Protein AF-A0A656K236-F1 (afdb_monomer)

Organism: NCBI:txid1194405

Sequence (63 aa):
YTATPMNSRPEVAEQVKIFEQTTPMGRMASVDEMVGPAVFLVSQASSFCTGVDLLVDGGFVCW

Nearest PDB structures (foldseek):
  4bms-assembly1_A  TM=8.492E-01  e=1.591E-02  Ralstonia sp. DSMZ 6428
  3tzq-assembly1_B  TM=8.960E-01  e=1.205E-01  Mycobacterium marinum M
  7umy-assembly2_D-4  TM=8.603E-01  e=1.373E-01  Acinetobacter baumannii ATCC 19606 = CIP 70.34 = JCM 6841
  2foi-assembly1_C  TM=8.551E-01  e=1.466E-01  Plasmodium falciparum 3D7
  2p91-assembly1_B  TM=8.460E-01  e=8.005E-01  Aquifex aeolicus VF5

Radius of gyration: 13.8 Å; Cα contacts (8 Å, |Δi|>4): 57; chains: 1; bounding box: 25×18×42 Å

Secondary structure (DSSP, 8-state):
-B--TTTTSGGGHHHHHHHHHHSTTSSPBPGGGGHHHHHHHHSGGGTT--S-----STTSS--

Solvent-accessible surface area (backbone atoms only — not comparable to full-atom values): 3988 Å² total; per-residue (Å²): 102,56,63,40,80,84,54,69,35,80,93,40,45,69,59,49,53,52,41,19,73,63,14,75,68,57,48,62,38,59,66,70,70,52,49,61,61,51,50,43,65,75,36,80,88,29,75,83,72,70,98,74,84,84,87,87,53,59,43,52,92,64,124

InterPro domains:
  IPR002347 Short-chain dehydrogenase/reductase SDR [PF13561] (2-60)
  IPR036291 NAD(P)-binding domain superfamily [SSF51735] (2-62)

Foldseek 3Di:
DADDPVCPDPVNVVVLCVLLCQQPVSHHHYPVLVVVVVCCCPDCVCVPVPPDDDDSRSQNPHD

pLDDT: mean 95.71, std 4.02, range [72.12, 98.69]

Structure (mmCIF, N/CA/C/O backbone):
data_AF-A0A656K236-F1
#
_entry.id   AF-A0A656K236-F1
#
loop_
_atom_site.group_PDB
_atom_site.id
_atom_site.type_symbol
_atom_site.label_atom_id
_atom_site.label_alt_id
_atom_site.label_comp_id
_atom_site.label_asym_id
_atom_site.label_entity_id
_atom_site.label_seq_id
_atom_site.pdbx_PDB_ins_code
_atom_site.Cartn_x
_atom_site.Cartn_y
_atom_site.Cartn_z
_atom_site.occupancy
_atom_site.B_iso_or_equiv
_atom_site.auth_seq_id
_atom_site.auth_comp_id
_atom_site.auth_asym_id
_atom_site.auth_atom_id
_atom_site.pdbx_PDB_model_num
ATOM 1 N N . TYR A 1 1 ? 3.906 1.725 -7.821 1.00 84.38 1 TYR A N 1
ATOM 2 C CA . TYR A 1 1 ? 4.716 0.571 -8.269 1.00 84.38 1 TYR A CA 1
ATOM 3 C C . TYR A 1 1 ? 3.877 -0.717 -8.266 1.00 84.38 1 TYR A C 1
ATOM 5 O O . TYR A 1 1 ? 4.326 -1.740 -7.774 1.00 84.38 1 TYR A O 1
ATOM 13 N N . THR A 1 2 ? 2.650 -0.703 -8.814 1.00 95.00 2 THR A N 1
ATOM 14 C CA . THR A 1 2 ? 1.727 -1.864 -8.757 1.00 95.00 2 THR A CA 1
ATOM 15 C C . THR A 1 2 ? 1.186 -2.181 -10.146 1.00 95.00 2 THR A C 1
ATOM 17 O O . THR A 1 2 ? 0.749 -1.271 -10.852 1.00 95.00 2 THR A O 1
ATOM 20 N N . ALA A 1 3 ? 1.206 -3.447 -10.548 1.00 94.75 3 ALA A N 1
ATOM 21 C CA . ALA A 1 3 ? 0.741 -3.910 -11.849 1.00 94.75 3 ALA A CA 1
ATOM 22 C C . ALA A 1 3 ? -0.796 -3.964 -11.886 1.00 94.75 3 ALA A C 1
ATOM 24 O O . ALA A 1 3 ? -1.421 -4.947 -11.499 1.00 94.75 3 ALA A O 1
ATOM 25 N N . THR A 1 4 ? -1.412 -2.875 -12.339 1.00 95.75 4 THR A N 1
ATOM 26 C CA . THR A 1 4 ? -2.863 -2.747 -12.535 1.00 95.75 4 THR A CA 1
ATOM 27 C C . THR A 1 4 ? -3.155 -2.388 -13.991 1.00 95.75 4 THR A C 1
ATOM 29 O O . THR A 1 4 ? -2.270 -1.856 -14.662 1.00 95.75 4 THR A O 1
ATOM 32 N N . PRO A 1 5 ? -4.400 -2.543 -14.482 1.00 96.06 5 PRO A N 1
ATOM 33 C CA . PRO A 1 5 ? -4.766 -2.080 -15.822 1.00 96.06 5 PRO A CA 1
ATOM 34 C C . PRO A 1 5 ? -4.481 -0.590 -16.075 1.00 96.06 5 PRO A C 1
ATOM 36 O O . PRO A 1 5 ? -4.245 -0.191 -17.212 1.00 96.06 5 PRO A O 1
ATOM 39 N N . MET A 1 6 ? -4.477 0.242 -15.025 1.00 95.31 6 MET A N 1
ATOM 40 C CA . MET A 1 6 ? -4.094 1.655 -15.120 1.00 95.31 6 MET A CA 1
ATOM 41 C C . MET A 1 6 ? -2.613 1.819 -15.482 1.00 95.31 6 MET A C 1
ATOM 43 O O . MET A 1 6 ? -2.275 2.699 -16.267 1.00 95.31 6 MET A O 1
ATOM 47 N N . ASN A 1 7 ? -1.757 0.940 -14.957 1.00 94.69 7 ASN A N 1
ATOM 48 C CA . ASN A 1 7 ? -0.312 0.960 -15.173 1.00 94.69 7 ASN A CA 1
ATOM 49 C C . ASN A 1 7 ? 0.145 0.067 -16.338 1.00 94.69 7 ASN A C 1
ATOM 51 O O . ASN A 1 7 ? 1.319 0.067 -16.679 1.00 94.69 7 ASN A O 1
ATOM 55 N N . SER A 1 8 ? -0.764 -0.673 -16.976 1.00 91.69 8 SER A N 1
ATOM 56 C CA . SER A 1 8 ? -0.477 -1.463 -18.184 1.00 91.69 8 SER A CA 1
ATOM 57 C C . SER A 1 8 ? -0.668 -0.676 -19.486 1.00 91.69 8 SER A C 1
ATOM 59 O O . SER A 1 8 ? -0.563 -1.247 -20.571 1.00 91.69 8 SER A O 1
ATOM 61 N N . ARG A 1 9 ? -0.997 0.618 -19.405 1.00 95.38 9 ARG A N 1
ATOM 62 C CA . ARG A 1 9 ? -1.249 1.443 -20.589 1.00 95.38 9 ARG A CA 1
ATOM 63 C C . ARG A 1 9 ? 0.056 1.779 -21.321 1.00 95.38 9 ARG A C 1
ATOM 65 O O . ARG A 1 9 ? 1.063 2.034 -20.658 1.00 95.38 9 ARG A O 1
ATOM 72 N N . PRO A 1 10 ? 0.054 1.855 -22.665 1.00 96.12 10 PRO A N 1
ATOM 73 C CA . PRO A 1 10 ? 1.255 2.194 -23.428 1.00 96.12 10 PRO A CA 1
ATOM 74 C C . PRO A 1 10 ? 1.874 3.534 -23.018 1.00 96.12 10 PRO A C 1
ATOM 76 O O . PRO A 1 10 ? 3.095 3.655 -22.987 1.00 96.12 10 PRO A O 1
ATOM 79 N N . GLU A 1 11 ? 1.045 4.519 -22.652 1.00 97.06 11 GLU A N 1
ATOM 80 C CA . GLU A 1 11 ? 1.513 5.861 -22.277 1.00 97.06 11 GLU A CA 1
ATOM 81 C C . GLU A 1 11 ? 2.425 5.872 -21.039 1.00 97.06 11 GLU A C 1
ATOM 83 O O . GLU A 1 11 ? 3.238 6.780 -20.889 1.00 97.06 11 GLU A O 1
ATOM 88 N N . VAL A 1 12 ? 2.302 4.873 -20.158 1.00 95.38 12 VAL A N 1
ATOM 89 C CA . VAL A 1 12 ? 3.027 4.810 -18.877 1.00 95.38 12 VAL A CA 1
ATOM 90 C C . VAL A 1 12 ? 4.114 3.733 -18.856 1.00 95.38 12 VAL A C 1
ATOM 92 O O . VAL A 1 12 ? 4.762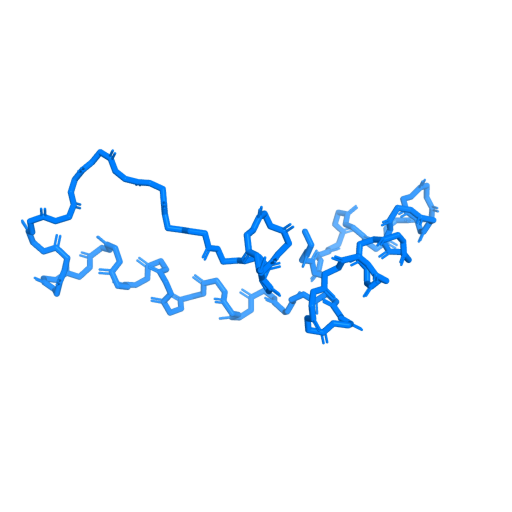 3.530 -17.831 1.00 95.38 12 VAL A O 1
ATOM 95 N N . ALA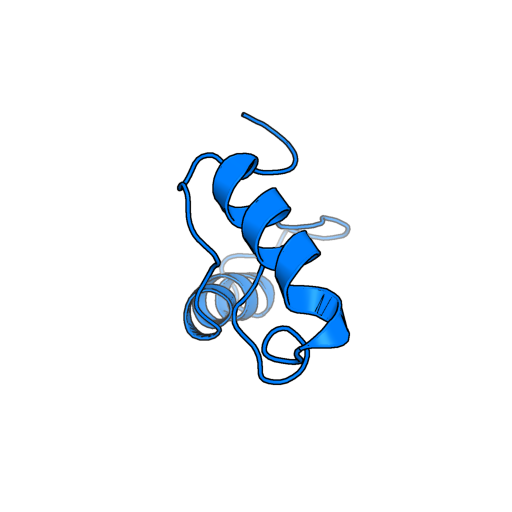 A 1 13 ? 4.365 3.06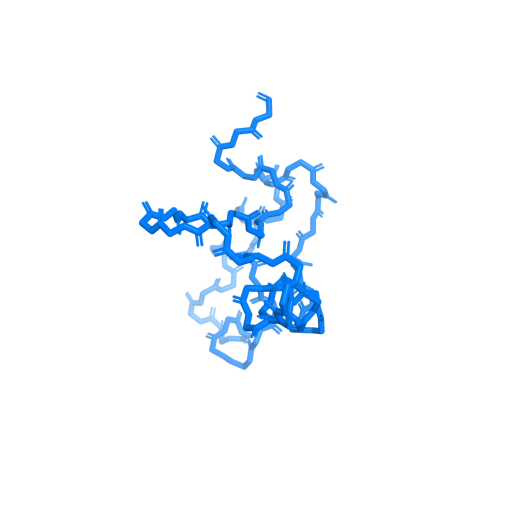0 -19.983 1.00 95.31 13 ALA A N 1
ATOM 96 C CA . ALA A 1 13 ? 5.304 1.940 -20.062 1.00 95.31 13 ALA A CA 1
ATOM 97 C C . ALA A 1 13 ? 6.735 2.311 -19.627 1.00 95.31 13 ALA A C 1
ATOM 99 O O . ALA A 1 13 ? 7.386 1.541 -18.922 1.00 95.31 13 ALA A O 1
ATOM 100 N N . GLU A 1 14 ? 7.222 3.501 -19.991 1.00 96.56 14 GLU A N 1
ATOM 101 C CA . GLU A 1 14 ? 8.550 3.959 -19.557 1.00 96.56 14 GLU A CA 1
ATOM 102 C C . GLU A 1 14 ? 8.600 4.251 -18.051 1.00 96.56 14 GLU A C 1
ATOM 104 O O . GLU A 1 14 ? 9.588 3.934 -17.393 1.00 96.56 14 GLU A O 1
ATOM 109 N N . GLN A 1 15 ? 7.516 4.770 -17.463 1.00 95.06 15 GLN A N 1
ATOM 110 C CA . GLN A 1 15 ? 7.440 4.973 -16.011 1.00 95.06 15 GLN A CA 1
ATOM 111 C C . GLN A 1 15 ? 7.452 3.644 -15.253 1.00 95.06 15 GLN A C 1
ATOM 113 O O . GLN A 1 15 ? 8.089 3.550 -14.208 1.00 95.06 15 GLN A O 1
ATOM 118 N N . VAL A 1 16 ? 6.805 2.603 -15.787 1.00 95.62 16 VAL A N 1
ATOM 119 C CA . VAL A 1 16 ? 6.852 1.254 -15.201 1.00 95.62 16 VAL A CA 1
ATOM 120 C C . VAL A 1 16 ? 8.286 0.732 -15.147 1.00 95.62 16 VAL A C 1
ATOM 122 O O . VAL A 1 16 ? 8.713 0.284 -14.088 1.00 95.62 16 VAL A O 1
ATOM 125 N N . LYS A 1 17 ? 9.059 0.868 -16.231 1.00 95.56 17 LYS A N 1
ATOM 126 C CA . LYS A 1 17 ? 10.474 0.459 -16.243 1.00 95.56 17 LYS A CA 1
ATOM 127 C C . LYS A 1 17 ? 11.305 1.220 -15.212 1.00 95.56 17 LYS A C 1
ATOM 129 O O . LYS A 1 17 ? 12.133 0.619 -14.535 1.00 95.56 17 LYS A O 1
ATOM 134 N N . ILE A 1 18 ? 11.079 2.531 -15.078 1.00 95.62 18 ILE A N 1
ATOM 135 C CA . ILE A 1 18 ? 11.759 3.348 -14.062 1.00 95.62 18 ILE A CA 1
ATOM 136 C C . ILE A 1 18 ? 11.450 2.799 -12.670 1.00 95.62 18 ILE A C 1
ATOM 138 O O . ILE A 1 18 ? 12.370 2.589 -11.883 1.00 95.62 18 ILE A O 1
ATOM 142 N N . PHE A 1 19 ? 10.180 2.525 -12.375 1.00 95.12 19 PHE A N 1
ATOM 143 C CA . PHE A 1 19 ? 9.776 1.957 -11.093 1.00 95.12 19 PHE A CA 1
ATOM 144 C C . PHE A 1 19 ? 10.413 0.592 -10.833 1.00 95.12 19 PHE A C 1
ATOM 146 O O . PHE A 1 19 ? 10.974 0.393 -9.765 1.00 95.12 19 PHE A O 1
ATOM 153 N N . GLU A 1 20 ? 10.428 -0.317 -11.806 1.00 95.06 20 GLU A N 1
ATOM 154 C CA . GLU A 1 20 ? 11.090 -1.620 -11.650 1.00 95.06 20 GLU A CA 1
ATOM 155 C C . GLU A 1 20 ? 12.589 -1.491 -11.356 1.00 95.06 20 GLU A C 1
ATOM 157 O O . GLU A 1 20 ? 13.114 -2.241 -10.542 1.00 95.06 20 GLU A O 1
ATOM 162 N N . GLN A 1 21 ? 13.274 -0.527 -11.976 1.00 95.88 21 GLN A N 1
ATOM 163 C CA . GLN A 1 21 ? 14.711 -0.307 -11.776 1.00 95.88 21 GLN A CA 1
ATOM 164 C C . GLN A 1 21 ? 15.053 0.370 -10.447 1.00 95.88 21 GLN A C 1
ATOM 166 O O . GLN A 1 21 ? 16.147 0.174 -9.921 1.00 95.88 21 GLN A O 1
ATOM 171 N N . THR A 1 22 ? 14.155 1.211 -9.939 1.00 94.44 22 THR A N 1
ATOM 172 C CA . THR A 1 22 ? 14.404 2.050 -8.757 1.00 94.44 22 THR A CA 1
ATOM 173 C C . THR A 1 22 ? 13.745 1.514 -7.489 1.00 94.44 22 THR A C 1
ATOM 175 O O . THR A 1 22 ? 14.111 1.936 -6.399 1.00 94.44 22 THR A O 1
ATOM 178 N N . THR A 1 23 ? 12.828 0.552 -7.599 1.00 95.94 23 THR A N 1
ATOM 179 C CA . THR A 1 23 ? 12.318 -0.219 -6.463 1.00 95.94 23 THR A CA 1
ATOM 180 C C . THR A 1 23 ? 13.312 -1.334 -6.090 1.00 95.94 23 THR A C 1
ATOM 182 O O . THR A 1 23 ? 13.653 -2.138 -6.958 1.00 95.94 23 THR A O 1
ATOM 185 N N . PRO A 1 24 ? 13.718 -1.489 -4.814 1.00 96.25 24 PRO A N 1
ATOM 186 C CA . PRO A 1 24 ? 14.623 -2.555 -4.357 1.00 96.25 24 PRO A CA 1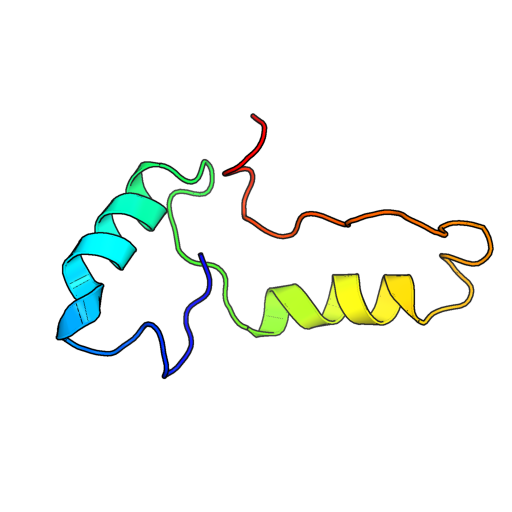
ATOM 187 C C . PRO A 1 24 ? 14.295 -3.968 -4.785 1.00 96.25 24 PRO A C 1
ATOM 189 O O . PRO A 1 24 ? 15.187 -4.752 -5.102 1.00 96.25 24 PRO A O 1
ATOM 192 N N . MET A 1 25 ? 13.012 -4.306 -4.792 1.00 96.19 25 MET A N 1
ATOM 193 C CA . MET A 1 25 ? 12.573 -5.633 -5.203 1.00 96.19 25 MET A CA 1
ATOM 194 C C . MET A 1 25 ? 12.731 -5.889 -6.710 1.00 96.19 25 MET A C 1
ATOM 196 O O . MET A 1 25 ? 12.503 -7.015 -7.146 1.00 96.19 25 MET A O 1
ATOM 200 N N . GLY A 1 26 ? 13.108 -4.883 -7.508 1.00 95.81 26 GLY A N 1
ATOM 201 C CA . GLY A 1 26 ? 13.410 -5.034 -8.932 1.00 95.81 26 GLY A CA 1
ATOM 202 C C . GLY A 1 26 ? 12.190 -5.336 -9.805 1.00 95.81 26 GLY A C 1
ATOM 203 O O . GLY A 1 26 ? 12.337 -5.851 -10.911 1.00 95.81 26 GLY A O 1
ATOM 204 N N . ARG A 1 27 ? 10.976 -5.115 -9.285 1.00 96.06 27 ARG A N 1
ATOM 205 C CA . ARG A 1 27 ? 9.715 -5.478 -9.941 1.00 96.06 27 ARG A CA 1
ATOM 206 C C . ARG A 1 27 ? 8.563 -4.598 -9.481 1.00 96.06 27 ARG A C 1
ATOM 208 O O . ARG A 1 27 ? 8.579 -4.057 -8.376 1.00 96.06 27 ARG A O 1
ATOM 215 N N . MET A 1 28 ? 7.507 -4.568 -10.284 1.00 96.38 28 MET A N 1
ATOM 216 C CA . MET A 1 28 ? 6.201 -4.088 -9.842 1.00 96.38 28 MET A CA 1
ATOM 217 C C . MET A 1 28 ? 5.565 -5.073 -8.848 1.00 96.38 28 MET A C 1
ATOM 219 O O . MET A 1 28 ? 5.719 -6.295 -8.957 1.00 96.38 28 MET A O 1
ATOM 223 N N . ALA A 1 29 ? 4.809 -4.542 -7.890 1.00 97.06 29 ALA A N 1
ATOM 224 C CA . ALA A 1 29 ? 3.969 -5.335 -7.003 1.00 97.06 29 ALA A CA 1
ATOM 225 C C . ALA A 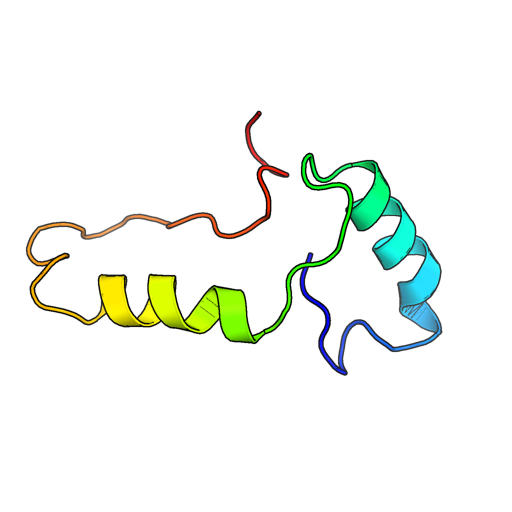1 29 ? 2.753 -5.907 -7.753 1.00 97.06 29 ALA A C 1
ATOM 227 O O . ALA A 1 29 ? 2.176 -5.236 -8.615 1.00 97.06 29 ALA A O 1
ATOM 228 N N . 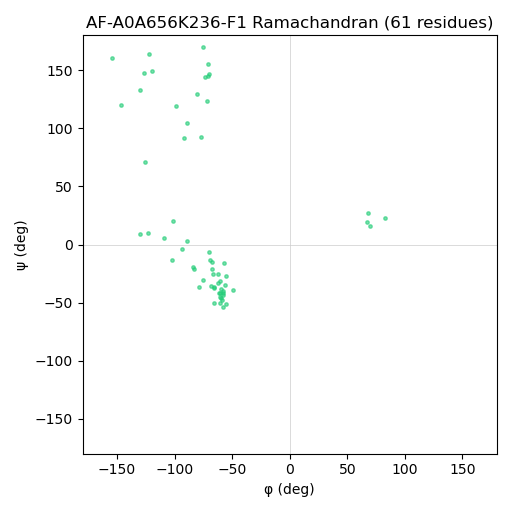SER A 1 30 ? 2.323 -7.115 -7.395 1.00 96.81 30 SER A N 1
ATOM 229 C CA . SER A 1 30 ? 0.988 -7.620 -7.728 1.00 96.81 30 SER A CA 1
ATOM 230 C C . SER A 1 30 ? -0.072 -6.880 -6.906 1.00 96.81 30 SER A C 1
ATOM 232 O O . SER A 1 30 ? 0.198 -6.385 -5.811 1.00 96.81 30 SER A O 1
ATOM 234 N N . VAL A 1 31 ? -1.309 -6.838 -7.406 1.00 96.75 31 VAL A N 1
ATOM 235 C CA . VAL A 1 31 ? -2.457 -6.308 -6.652 1.00 96.75 31 VAL A CA 1
ATOM 236 C C . VAL A 1 31 ? -2.724 -7.087 -5.363 1.00 96.75 31 VAL A C 1
ATOM 238 O O . VAL A 1 31 ? -3.140 -6.494 -4.370 1.00 96.75 31 VAL A O 1
ATOM 241 N N . ASP A 1 32 ? -2.424 -8.387 -5.3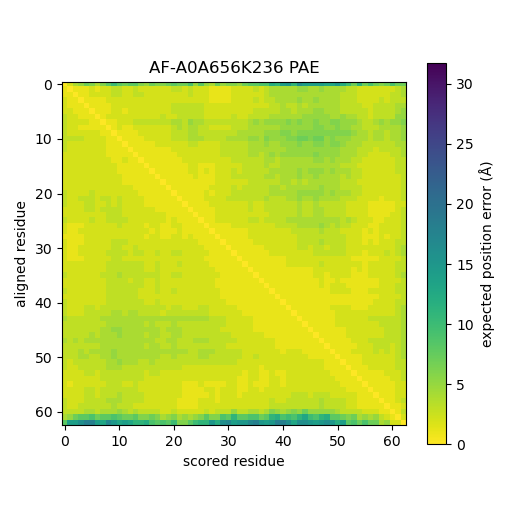46 1.00 97.69 32 ASP A N 1
ATOM 242 C CA . ASP A 1 32 ? -2.663 -9.256 -4.188 1.00 97.69 32 ASP A CA 1
ATOM 243 C C . ASP A 1 32 ? -1.786 -8.886 -2.984 1.00 97.69 32 ASP A C 1
ATOM 245 O O . ASP A 1 32 ? -2.168 -9.100 -1.834 1.00 97.69 32 ASP A O 1
ATOM 249 N N . GLU A 1 33 ? -0.635 -8.254 -3.227 1.00 97.69 33 GLU A N 1
ATOM 250 C CA . GLU A 1 33 ? 0.280 -7.804 -2.172 1.00 97.69 33 GLU A CA 1
ATOM 251 C C . GLU A 1 33 ? -0.299 -6.637 -1.353 1.00 97.69 33 GLU A C 1
ATOM 253 O O . GLU A 1 33 ? 0.181 -6.360 -0.258 1.00 97.69 33 GLU A O 1
ATOM 258 N N . MET A 1 34 ? -1.372 -5.996 -1.830 1.00 97.31 34 MET A N 1
ATOM 259 C CA . MET A 1 34 ? -2.096 -4.955 -1.090 1.00 97.31 34 MET A CA 1
ATOM 260 C C . MET A 1 34 ? -3.120 -5.536 -0.105 1.00 97.31 34 MET A C 1
ATOM 262 O O . MET A 1 34 ? -3.507 -4.865 0.852 1.00 97.31 34 MET A O 1
ATOM 266 N N . VAL A 1 35 ? -3.560 -6.784 -0.314 1.00 98.00 35 VAL A N 1
ATOM 267 C CA . VAL A 1 35 ? -4.654 -7.400 0.454 1.00 98.00 35 VAL A CA 1
ATOM 268 C C . VAL A 1 35 ? -4.258 -7.590 1.915 1.00 98.00 35 VAL A C 1
ATOM 270 O O . VAL A 1 35 ? -4.990 -7.170 2.806 1.00 98.00 35 VAL A O 1
ATOM 273 N N . GLY A 1 36 ? -3.092 -8.185 2.174 1.00 98.31 36 GLY A N 1
ATOM 274 C CA . GLY A 1 36 ? -2.600 -8.430 3.534 1.00 98.31 36 GLY A CA 1
ATOM 275 C C . GLY A 1 36 ? -2.461 -7.147 4.365 1.00 98.31 36 GLY A C 1
ATOM 276 O O . GLY A 1 36 ? -3.057 -7.070 5.439 1.00 98.31 36 GLY A O 1
ATOM 277 N N . PRO A 1 37 ? -1.739 -6.120 3.876 1.00 98.19 37 PRO A N 1
ATOM 278 C CA . PRO A 1 37 ? -1.621 -4.827 4.549 1.00 98.19 37 PRO A CA 1
ATOM 279 C C . PRO A 1 37 ? -2.966 -4.139 4.798 1.00 98.19 37 PRO A C 1
ATOM 281 O O . PRO A 1 37 ? -3.196 -3.634 5.896 1.00 98.19 37 PRO A O 1
ATOM 284 N N . ALA A 1 38 ? -3.882 -4.171 3.822 1.00 98.19 38 ALA A N 1
ATOM 285 C CA . ALA A 1 38 ? -5.226 -3.636 4.010 1.00 98.19 38 ALA A CA 1
ATOM 286 C C . ALA A 1 38 ? -5.956 -4.378 5.136 1.00 98.19 38 ALA A C 1
ATOM 288 O O . ALA A 1 38 ? -6.435 -3.735 6.066 1.00 98.19 38 ALA A O 1
ATOM 289 N N . VAL A 1 39 ? -5.974 -5.718 5.098 1.00 98.50 39 VAL A N 1
ATOM 290 C CA . VAL A 1 39 ? -6.581 -6.570 6.136 1.00 98.50 39 VAL A CA 1
ATOM 291 C C . VAL A 1 39 ? -5.964 -6.306 7.506 1.00 98.50 39 VAL A C 1
ATOM 293 O O . VAL A 1 39 ? -6.705 -6.187 8.477 1.00 98.50 39 VAL A O 1
ATOM 296 N N . PHE A 1 40 ? -4.640 -6.167 7.603 1.00 98.50 40 PHE A N 1
ATOM 297 C CA . PHE A 1 40 ? -3.971 -5.801 8.849 1.00 98.50 40 PHE A CA 1
ATOM 298 C C . PHE A 1 40 ? -4.545 -4.500 9.412 1.00 98.50 40 PHE A C 1
ATOM 300 O O . PHE A 1 40 ? -4.986 -4.502 10.560 1.00 98.50 40 PHE A O 1
ATOM 307 N N . LEU A 1 41 ? -4.618 -3.440 8.596 1.00 98.38 41 LEU A N 1
ATOM 308 C CA . LEU A 1 41 ? -5.101 -2.126 9.023 1.00 98.38 41 LEU A CA 1
ATOM 309 C C . LEU A 1 41 ? -6.568 -2.131 9.479 1.00 98.38 41 LEU A C 1
ATOM 311 O O . LEU A 1 41 ? -6.887 -1.395 10.408 1.00 98.38 41 LEU A O 1
ATOM 315 N N . VAL A 1 42 ? -7.445 -2.958 8.892 1.00 98.25 42 VAL A N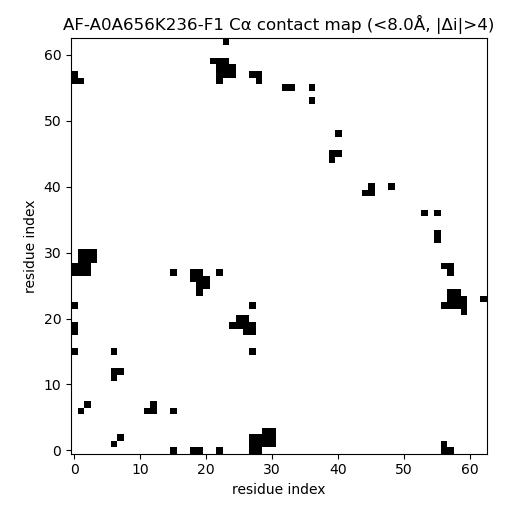 1
ATOM 316 C CA . VAL A 1 42 ? -8.851 -3.101 9.343 1.00 98.25 42 VAL A CA 1
ATOM 317 C C . VAL A 1 42 ? -9.027 -4.084 10.511 1.00 98.25 42 VAL A C 1
ATOM 319 O O . VAL A 1 42 ? -10.043 -4.061 11.207 1.00 98.25 42 VAL A O 1
ATOM 322 N N . SER A 1 43 ? -8.067 -4.976 10.741 1.00 98.69 43 SER A N 1
ATOM 323 C CA . SER A 1 43 ? -8.179 -6.009 11.773 1.00 98.69 43 SER A CA 1
ATOM 324 C C . SER A 1 43 ? -7.979 -5.473 13.197 1.00 98.69 43 SER A C 1
ATOM 326 O O . SER A 1 43 ? -7.498 -4.372 13.424 1.00 98.69 43 SER A O 1
ATOM 328 N N . GLN A 1 44 ? -8.263 -6.305 14.203 1.00 98.50 44 GLN A N 1
ATOM 329 C CA . GLN A 1 44 ? -7.927 -5.991 15.601 1.00 98.50 44 GLN A CA 1
ATOM 330 C C . GLN A 1 44 ? -6.409 -5.958 15.872 1.00 98.50 44 GLN A C 1
ATOM 332 O O . GLN A 1 44 ? -5.981 -5.423 16.896 1.00 98.50 44 GLN A O 1
ATOM 337 N N . ALA A 1 45 ? -5.584 -6.500 14.965 1.00 98.50 45 ALA A N 1
ATOM 338 C CA . ALA A 1 45 ? -4.129 -6.493 15.114 1.00 98.50 45 ALA A CA 1
ATOM 339 C C . ALA A 1 45 ? -3.532 -5.078 15.020 1.00 98.50 45 ALA A C 1
ATOM 341 O O . ALA A 1 45 ? -2.447 -4.843 15.542 1.00 98.50 45 ALA A O 1
ATOM 342 N N . SER A 1 46 ? -4.252 -4.132 14.411 1.00 98.44 46 SER A N 1
ATOM 343 C CA . SER A 1 46 ? -3.873 -2.722 14.285 1.00 98.44 46 SER A CA 1
ATOM 344 C C . SER A 1 46 ? -4.594 -1.815 15.297 1.00 98.44 46 SER A C 1
ATOM 346 O O . SER A 1 46 ? -4.657 -0.606 15.093 1.00 98.44 46 SER A O 1
ATOM 348 N N . SER A 1 47 ? -5.130 -2.350 16.404 1.00 98.56 47 SER A N 1
ATOM 349 C CA . SER A 1 47 ? -6.032 -1.620 17.326 1.00 98.56 47 SER A CA 1
ATOM 350 C C . SER A 1 47 ? -5.485 -0.317 17.938 1.00 98.56 47 SER A C 1
ATOM 352 O O . SER A 1 47 ? -6.267 0.490 18.438 1.00 98.56 47 SER A O 1
ATOM 354 N N . PHE A 1 48 ? -4.171 -0.076 17.877 1.00 98.12 48 PHE A N 1
ATOM 355 C CA . PHE A 1 48 ? -3.539 1.183 18.294 1.00 98.12 48 PHE A CA 1
ATOM 356 C C . PHE A 1 48 ? -2.701 1.854 17.186 1.00 98.12 48 PHE A C 1
ATOM 358 O O . PHE A 1 48 ? -1.974 2.813 17.438 1.00 98.12 48 PHE A O 1
ATOM 365 N N . CYS A 1 49 ? -2.794 1.368 15.946 1.00 98.19 49 CYS A N 1
ATOM 366 C CA . CYS A 1 49 ? -2.139 1.945 14.775 1.00 98.19 49 CYS A CA 1
ATOM 367 C C . CYS A 1 49 ? -3.090 2.943 14.103 1.00 98.19 49 CYS A C 1
ATOM 369 O O . CYS A 1 49 ? -3.895 2.573 13.252 1.00 98.19 49 CYS A O 1
ATOM 371 N N . THR A 1 50 ? -3.007 4.214 14.492 1.00 97.81 50 THR A N 1
ATOM 372 C CA . THR A 1 50 ? -3.833 5.298 13.940 1.00 97.81 50 THR A CA 1
ATOM 373 C C . THR A 1 50 ? -2.968 6.452 13.441 1.00 97.81 50 THR A C 1
ATOM 375 O O . THR A 1 50 ? -1.902 6.707 13.997 1.00 97.81 50 THR A O 1
ATOM 378 N N . GLY A 1 51 ? -3.419 7.146 12.391 1.00 98.00 51 GLY A N 1
ATOM 379 C CA . GLY A 1 51 ? -2.708 8.296 11.819 1.00 98.00 51 GLY A CA 1
ATOM 380 C C . GLY A 1 51 ? -1.383 7.949 11.132 1.00 98.00 51 GLY A C 1
ATOM 381 O O . GLY A 1 51 ? -0.486 8.787 11.104 1.00 98.00 51 GLY A O 1
ATOM 382 N N . VAL A 1 52 ? -1.245 6.723 10.618 1.00 97.31 52 VAL A N 1
ATOM 383 C CA . VAL A 1 52 ? -0.022 6.230 9.967 1.00 97.31 52 VAL A CA 1
ATOM 384 C C . VAL A 1 52 ? -0.274 5.838 8.515 1.00 97.31 52 VAL A C 1
ATOM 386 O O . VAL A 1 52 ? -1.346 5.331 8.187 1.00 97.31 52 VAL A O 1
ATOM 389 N N . ASP A 1 53 ? 0.757 5.990 7.685 1.00 96.25 53 ASP A N 1
ATOM 390 C CA . ASP A 1 53 ? 0.826 5.410 6.345 1.00 96.25 5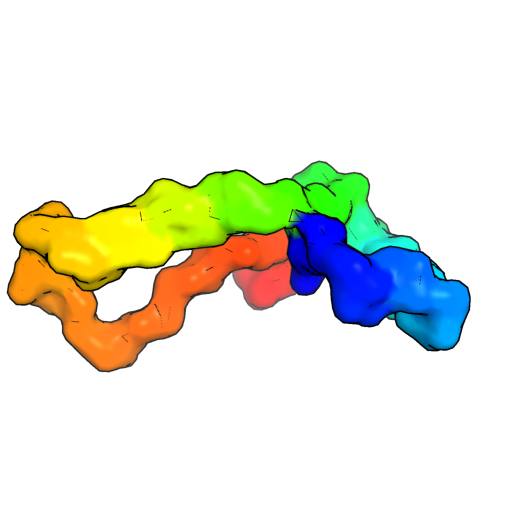3 ASP A CA 1
ATOM 391 C C . ASP A 1 53 ? 1.659 4.123 6.394 1.00 96.25 53 ASP A C 1
ATOM 393 O O . ASP A 1 53 ? 2.842 4.142 6.740 1.00 96.25 53 ASP A O 1
ATOM 397 N N . LEU A 1 54 ? 1.051 2.987 6.044 1.00 96.06 54 LEU A N 1
ATOM 398 C CA . LEU A 1 54 ? 1.772 1.726 5.872 1.00 96.06 54 LEU A CA 1
ATOM 399 C C . LEU A 1 54 ? 2.256 1.621 4.422 1.00 96.06 54 LEU A C 1
ATOM 401 O O . LEU A 1 54 ? 1.465 1.347 3.520 1.00 96.06 54 LEU A O 1
ATOM 405 N N . LEU A 1 55 ? 3.552 1.843 4.198 1.00 96.00 55 LEU A N 1
ATOM 406 C CA . LEU A 1 55 ? 4.147 1.763 2.865 1.00 96.00 55 LEU A CA 1
ATOM 407 C C . LEU A 1 55 ? 4.236 0.306 2.389 1.00 96.00 55 LEU A C 1
ATOM 409 O O . LEU A 1 55 ? 4.848 -0.542 3.037 1.00 96.00 55 LEU A O 1
ATOM 413 N N . VAL A 1 56 ? 3.629 0.033 1.233 1.00 96.75 56 VAL A N 1
ATOM 414 C CA . VAL A 1 56 ? 3.641 -1.268 0.545 1.00 96.75 56 VAL A CA 1
ATOM 415 C C . VAL A 1 56 ? 4.146 -1.043 -0.878 1.00 96.75 56 VAL A C 1
ATOM 417 O O . VAL A 1 56 ? 3.388 -1.037 -1.846 1.00 96.75 56 VAL A O 1
ATOM 420 N N . ASP A 1 57 ? 5.434 -0.748 -1.002 1.00 95.88 57 ASP A N 1
ATOM 421 C CA . ASP A 1 57 ? 6.019 -0.196 -2.230 1.00 95.88 57 ASP A CA 1
ATOM 422 C C . ASP A 1 57 ? 7.273 -0.937 -2.716 1.00 95.88 57 ASP A C 1
ATOM 424 O O . ASP A 1 57 ? 7.957 -0.471 -3.627 1.00 95.88 57 ASP A O 1
ATOM 428 N N . GLY A 1 58 ? 7.584 -2.083 -2.107 1.00 95.88 58 GLY A N 1
ATOM 429 C CA . GLY A 1 58 ? 8.801 -2.836 -2.399 1.00 95.88 58 GLY A CA 1
ATOM 430 C C . GLY A 1 58 ? 10.085 -2.117 -1.976 1.00 95.88 58 GLY A C 1
ATOM 431 O O . GLY A 1 58 ? 11.136 -2.471 -2.502 1.00 95.88 58 GLY A O 1
ATOM 432 N N . GLY A 1 59 ? 9.983 -1.138 -1.062 1.00 95.69 59 GLY A N 1
ATOM 433 C CA . GLY A 1 59 ? 11.061 -0.327 -0.480 1.00 95.69 59 GLY A CA 1
ATOM 434 C C . GLY A 1 59 ? 11.487 0.867 -1.338 1.00 95.69 59 GLY A C 1
ATOM 435 O O . GLY A 1 59 ? 12.610 1.341 -1.226 1.00 95.69 59 GLY A O 1
ATOM 436 N N . PHE A 1 60 ? 10.612 1.343 -2.225 1.00 94.56 60 PHE A N 1
ATOM 437 C CA . PHE A 1 60 ? 10.913 2.472 -3.105 1.00 94.56 60 PHE A CA 1
ATOM 438 C C . PHE A 1 60 ? 11.205 3.768 -2.331 1.00 94.56 60 PHE A C 1
ATOM 440 O O . PHE A 1 60 ? 12.104 4.521 -2.698 1.00 94.56 60 PHE A O 1
ATOM 447 N N . VAL A 1 61 ? 10.436 4.056 -1.277 1.00 93.81 61 VAL A N 1
ATOM 448 C CA . VAL A 1 61 ? 10.576 5.302 -0.506 1.00 93.81 61 VAL A CA 1
ATOM 449 C C . VAL A 1 61 ? 11.749 5.253 0.474 1.00 93.81 61 VAL A C 1
ATOM 451 O O . VAL A 1 61 ? 12.413 6.269 0.684 1.00 93.81 61 VAL A O 1
ATOM 454 N N . CYS A 1 62 ? 12.006 4.101 1.091 1.00 82.69 62 CYS A N 1
ATOM 455 C CA . CYS A 1 62 ? 13.074 3.939 2.070 1.00 82.69 62 CYS A CA 1
ATOM 456 C C . CYS A 1 62 ? 13.692 2.533 2.000 1.00 82.69 62 CYS A C 1
ATOM 458 O O . CYS A 1 62 ? 13.018 1.527 2.224 1.00 82.69 62 CYS A O 1
ATOM 460 N N . TRP A 1 63 ? 14.996 2.509 1.710 1.00 72.12 63 TRP A N 1
ATOM 461 C CA . TRP A 1 63 ? 15.911 1.361 1.728 1.00 72.12 63 TRP A CA 1
ATOM 462 C C . TRP A 1 63 ? 17.299 1.788 2.205 1.00 72.12 63 TRP A C 1
ATOM 464 O O . TRP A 1 63 ? 17.642 2.983 2.031 1.00 72.12 63 TRP A O 1
#

Mean predicted aligned error: 2.67 Å